Protein AF-A0A359F1N3-F1 (afdb_monomer_lite)

pLDDT: mean 95.87, std 2.62, range [84.0, 98.25]

Radius of gyration: 11.58 Å; chains: 1; bounding box: 24×21×26 Å

Foldseek 3Di:
DVVDACVVVNDDPPCRQVVQVVVQVVVLVVVVHDDDDDDDADPPGRD

Sequence (47 aa):
NVNGGAIALGHPIGMSGTRIVMTVLNELARRGGGVGAAALCGGGGQG

Secondary structure (DSSP, 8-state):
-TT--HHHH---TTTHHHHHHHHHHHHHHHHT---------BTTTB-

Structure (mmCIF, N/CA/C/O backbone):
data_AF-A0A359F1N3-F1
#
_entr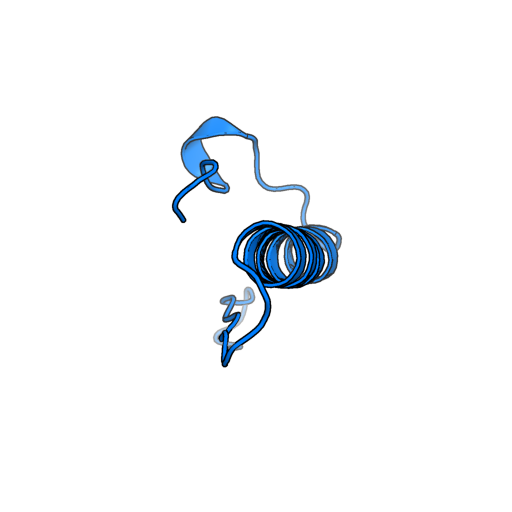y.id   AF-A0A359F1N3-F1
#
loop_
_atom_site.group_PDB
_atom_site.id
_atom_site.type_symbol
_atom_site.label_atom_id
_atom_site.label_alt_id
_atom_site.label_comp_id
_atom_site.label_asym_id
_atom_site.label_entity_id
_atom_site.label_seq_id
_atom_site.pdbx_PDB_ins_code
_atom_site.Cartn_x
_atom_site.Cartn_y
_atom_site.Cartn_z
_atom_site.occupancy
_atom_site.B_iso_or_equiv
_atom_site.auth_seq_id
_atom_site.auth_comp_id
_atom_site.auth_asym_id
_atom_site.auth_atom_id
_atom_site.pdbx_PDB_model_num
ATOM 1 N N . ASN A 1 1 ? -7.814 2.563 -1.899 1.00 87.88 1 ASN A N 1
ATOM 2 C CA . ASN A 1 1 ? -7.195 3.894 -2.110 1.00 87.88 1 ASN A CA 1
ATOM 3 C C . ASN A 1 1 ? -8.228 5.004 -1.950 1.00 87.88 1 ASN A C 1
ATOM 5 O O . ASN A 1 1 ? -8.584 5.654 -2.921 1.00 87.88 1 ASN A O 1
ATOM 9 N N . VAL A 1 2 ? -8.740 5.194 -0.729 1.00 94.25 2 VAL A N 1
ATOM 10 C CA . VAL A 1 2 ? -9.809 6.177 -0.440 1.00 94.25 2 VAL A CA 1
ATOM 11 C C . VAL A 1 2 ? -9.309 7.626 -0.429 1.00 94.25 2 VAL A C 1
ATOM 13 O O . VAL A 1 2 ? -10.075 8.529 -0.725 1.00 94.25 2 VAL A O 1
ATOM 16 N N . ASN A 1 3 ? -8.012 7.826 -0.171 1.00 96.12 3 ASN A N 1
ATOM 17 C CA . ASN A 1 3 ? -7.346 9.133 -0.136 1.00 96.12 3 ASN A CA 1
ATOM 18 C C . ASN A 1 3 ? -6.460 9.359 -1.384 1.00 96.12 3 ASN A C 1
ATOM 20 O O . ASN A 1 3 ? -5.478 10.094 -1.329 1.00 96.12 3 ASN A O 1
ATOM 24 N N . GLY A 1 4 ? -6.766 8.681 -2.500 1.00 95.69 4 GLY A N 1
ATOM 25 C CA . GLY A 1 4 ? -5.941 8.674 -3.715 1.00 95.69 4 GLY A CA 1
ATOM 26 C C . GLY A 1 4 ? -4.818 7.627 -3.704 1.00 95.69 4 GLY A C 1
ATOM 27 O O . GLY A 1 4 ? -4.585 6.940 -2.709 1.00 95.69 4 GLY A O 1
ATOM 28 N N . GLY A 1 5 ? -4.152 7.453 -4.849 1.00 96.00 5 GLY A N 1
ATOM 29 C CA . GLY A 1 5 ? -3.098 6.452 -5.060 1.00 96.00 5 GLY A CA 1
ATOM 30 C C . GLY A 1 5 ? -2.000 6.943 -6.005 1.00 96.00 5 GLY A C 1
ATOM 31 O O . GLY A 1 5 ? -1.988 8.110 -6.392 1.00 96.00 5 GLY A O 1
ATOM 32 N N . ALA A 1 6 ? -1.087 6.050 -6.394 1.00 96.31 6 ALA A N 1
ATOM 33 C CA . ALA A 1 6 ? 0.116 6.390 -7.161 1.00 96.31 6 ALA A CA 1
ATOM 34 C C . ALA A 1 6 ? -0.156 7.108 -8.500 1.00 96.31 6 ALA A C 1
ATOM 36 O O . ALA A 1 6 ? 0.635 7.950 -8.906 1.00 96.31 6 ALA A O 1
ATOM 37 N N . ILE A 1 7 ? -1.294 6.835 -9.148 1.00 96.94 7 ILE A N 1
ATOM 38 C CA . ILE A 1 7 ? -1.704 7.520 -10.386 1.00 96.94 7 ILE A CA 1
ATOM 39 C C . ILE A 1 7 ? -1.983 9.008 -10.146 1.00 96.94 7 ILE A C 1
ATOM 41 O O . ILE A 1 7 ? -1.550 9.851 -10.919 1.00 96.94 7 ILE A O 1
ATOM 45 N N . ALA A 1 8 ? -2.683 9.335 -9.059 1.00 97.06 8 ALA A N 1
ATOM 46 C CA . ALA A 1 8 ? -3.063 10.712 -8.751 1.00 97.06 8 ALA A CA 1
ATOM 47 C C . ALA A 1 8 ? -1.956 11.483 -8.020 1.00 97.06 8 ALA A C 1
ATOM 49 O O . ALA A 1 8 ? -1.888 12.703 -8.107 1.00 97.06 8 ALA A O 1
ATOM 50 N N . LEU A 1 9 ? -1.112 10.781 -7.264 1.00 95.62 9 LEU A N 1
ATOM 51 C CA . LEU A 1 9 ? -0.190 11.401 -6.315 1.00 95.62 9 LEU A CA 1
ATOM 52 C C . LEU A 1 9 ? 1.289 11.109 -6.608 1.00 95.62 9 LEU A C 1
ATOM 54 O O . LEU A 1 9 ? 2.148 11.452 -5.793 1.00 95.62 9 LEU A O 1
ATOM 58 N N . GLY A 1 10 ? 1.580 10.424 -7.711 1.00 95.69 10 GLY A N 1
ATOM 59 C CA . GLY A 1 10 ? 2.921 10.011 -8.108 1.00 95.69 10 GLY A CA 1
ATOM 60 C C . GLY A 1 10 ? 3.423 8.729 -7.435 1.00 95.69 10 GLY A C 1
ATOM 61 O O . GLY A 1 10 ? 2.981 8.328 -6.349 1.00 95.69 10 GLY A O 1
ATOM 62 N N . HIS A 1 11 ? 4.395 8.102 -8.101 1.00 96.94 11 HIS A N 1
ATOM 63 C CA . HIS A 1 11 ? 5.028 6.848 -7.696 1.00 96.94 11 HIS A CA 1
ATOM 64 C C . HIS A 1 11 ? 6.548 7.012 -7.520 1.00 96.94 11 HIS A C 1
ATOM 66 O O . HIS A 1 11 ? 7.317 6.651 -8.412 1.00 96.94 11 HIS A O 1
ATOM 72 N N . PRO A 1 12 ? 7.019 7.563 -6.386 1.00 93.62 12 PRO A N 1
ATOM 73 C CA . PRO A 1 12 ? 8.444 7.564 -6.088 1.00 93.62 12 PRO A CA 1
ATOM 74 C C . PRO A 1 12 ? 8.899 6.129 -5.789 1.00 93.62 12 PRO A C 1
ATOM 76 O O . PRO A 1 12 ? 8.479 5.521 -4.791 1.00 93.62 12 PRO A O 1
ATOM 79 N N . ILE A 1 13 ? 9.732 5.578 -6.673 1.00 93.00 13 ILE A N 1
ATOM 80 C CA . ILE A 1 13 ? 10.310 4.236 -6.530 1.00 93.00 13 ILE A CA 1
ATOM 81 C C . ILE A 1 13 ? 11.099 4.163 -5.216 1.00 93.00 13 ILE A C 1
ATOM 83 O O . ILE A 1 13 ? 11.780 5.111 -4.833 1.00 93.00 13 ILE A O 1
ATOM 87 N N . GLY A 1 14 ? 10.942 3.062 -4.482 1.00 91.94 14 GLY A N 1
ATOM 88 C CA . GLY A 1 14 ? 11.568 2.851 -3.170 1.00 91.94 14 GLY A CA 1
ATOM 89 C C . GLY A 1 14 ? 10.856 3.520 -1.984 1.00 91.94 14 GLY A C 1
ATOM 90 O O . GLY A 1 14 ? 10.945 3.014 -0.874 1.00 91.94 14 GLY A O 1
ATOM 91 N N . MET A 1 15 ? 10.079 4.591 -2.193 1.00 96.31 15 MET A N 1
ATOM 92 C CA . MET A 1 15 ? 9.323 5.266 -1.116 1.00 96.31 15 MET A CA 1
ATOM 93 C C . MET A 1 15 ? 7.831 4.912 -1.086 1.00 96.31 15 MET A C 1
ATOM 95 O O . MET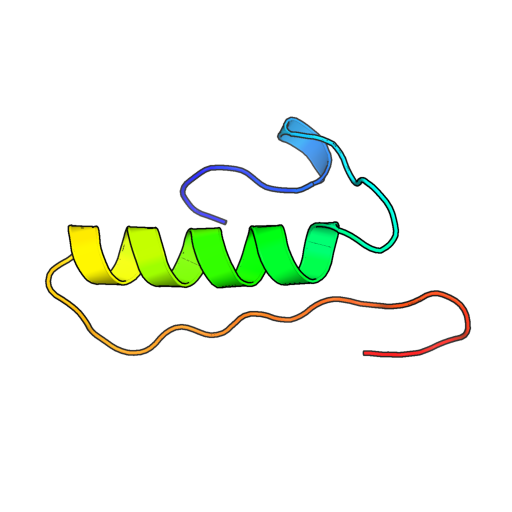 A 1 15 ? 7.163 5.073 -0.061 1.00 96.31 15 MET A O 1
ATOM 99 N N . SER A 1 16 ? 7.284 4.424 -2.202 1.00 95.31 16 SER A N 1
ATOM 100 C CA . SER A 1 16 ? 5.843 4.176 -2.337 1.00 95.31 16 SER A CA 1
ATOM 101 C C . SER A 1 16 ? 5.298 3.134 -1.352 1.00 95.31 16 SER A C 1
ATOM 103 O O . SER A 1 16 ? 4.156 3.273 -0.922 1.00 95.31 16 SER A O 1
ATOM 105 N N . GLY A 1 17 ? 6.103 2.148 -0.936 1.00 95.88 17 GLY A N 1
ATOM 106 C CA . GLY A 1 17 ? 5.707 1.165 0.081 1.00 95.88 17 GLY A CA 1
ATOM 107 C C . GLY A 1 17 ? 5.387 1.823 1.426 1.00 95.88 17 GLY A C 1
ATOM 108 O O . GLY A 1 17 ? 4.257 1.733 1.906 1.00 95.88 17 GLY A O 1
ATOM 109 N N . THR A 1 18 ? 6.339 2.583 1.979 1.00 97.06 18 THR A N 1
ATOM 110 C CA . THR A 1 18 ? 6.157 3.346 3.226 1.00 97.06 18 THR A CA 1
ATOM 111 C C . THR A 1 18 ? 4.972 4.297 3.132 1.00 97.06 18 THR A C 1
ATOM 113 O O . THR A 1 18 ? 4.142 4.363 4.037 1.00 97.06 18 THR A O 1
ATOM 116 N N . ARG A 1 19 ? 4.846 5.005 2.005 1.00 97.12 19 ARG A N 1
ATOM 117 C CA . ARG A 1 19 ? 3.733 5.923 1.755 1.00 97.12 19 ARG A CA 1
ATOM 118 C C . ARG A 1 19 ? 2.372 5.217 1.833 1.00 97.12 19 ARG A C 1
ATOM 120 O O . ARG A 1 19 ? 1.460 5.736 2.479 1.00 97.12 19 ARG A O 1
ATOM 127 N N . ILE A 1 20 ? 2.206 4.076 1.159 1.00 97.12 20 ILE A N 1
ATOM 128 C CA . ILE A 1 20 ? 0.926 3.348 1.124 1.00 97.12 20 ILE A CA 1
ATOM 129 C C . ILE A 1 20 ? 0.589 2.802 2.515 1.00 97.12 20 ILE A C 1
ATOM 131 O O . ILE A 1 20 ? -0.530 3.014 2.979 1.00 97.12 20 ILE A O 1
ATOM 135 N N . VAL A 1 21 ? 1.553 2.189 3.212 1.00 97.75 21 VAL A N 1
ATOM 136 C CA . VAL A 1 21 ? 1.362 1.705 4.591 1.00 97.75 21 VAL A CA 1
ATOM 137 C C . VAL A 1 21 ? 0.936 2.848 5.510 1.00 97.75 21 VAL A C 1
ATOM 139 O O . VAL A 1 21 ? -0.066 2.733 6.214 1.00 97.75 21 VAL A O 1
ATOM 142 N N . MET A 1 22 ? 1.625 3.988 5.449 1.00 97.69 22 MET A N 1
ATOM 143 C CA . MET A 1 22 ? 1.301 5.128 6.303 1.00 97.69 22 MET A CA 1
ATOM 144 C C . MET A 1 22 ? -0.069 5.734 5.981 1.00 97.69 22 MET A C 1
ATOM 146 O O . MET A 1 22 ? -0.794 6.159 6.878 1.00 97.69 22 MET A O 1
ATOM 150 N N . THR A 1 23 ? -0.470 5.719 4.708 1.00 97.81 23 THR A N 1
ATOM 151 C CA . THR A 1 23 ? -1.816 6.144 4.299 1.00 97.81 23 THR A CA 1
ATOM 152 C C . THR A 1 23 ? -2.890 5.243 4.912 1.00 97.81 23 THR A C 1
ATOM 154 O O . THR A 1 23 ? -3.905 5.751 5.386 1.00 97.81 23 THR A O 1
ATOM 157 N N . VAL A 1 24 ? -2.670 3.922 4.939 1.00 97.94 24 VAL A N 1
ATOM 158 C CA . VAL A 1 24 ? -3.593 2.960 5.564 1.00 97.94 24 VAL A CA 1
ATOM 159 C C . VAL A 1 24 ? -3.674 3.181 7.072 1.00 97.94 24 VAL A C 1
ATOM 161 O O . VAL A 1 24 ? -4.777 3.289 7.600 1.00 97.94 24 VAL A O 1
ATOM 164 N N . LEU A 1 25 ? -2.535 3.306 7.759 1.00 98.12 25 LEU A N 1
ATOM 165 C CA . LEU A 1 25 ? -2.496 3.526 9.209 1.00 98.12 25 LEU A CA 1
ATOM 166 C C . LEU A 1 25 ? -3.212 4.819 9.614 1.00 98.12 25 LEU A C 1
ATOM 168 O O . LEU A 1 25 ? -4.059 4.797 10.507 1.00 98.12 25 LEU A O 1
ATOM 172 N N . ASN A 1 26 ? -2.930 5.924 8.920 1.00 98.12 26 ASN A N 1
ATOM 173 C CA . ASN A 1 26 ? -3.580 7.207 9.186 1.00 98.12 26 ASN A CA 1
ATOM 174 C C . ASN A 1 26 ? -5.091 7.143 8.945 1.00 98.12 26 ASN A C 1
ATOM 176 O O . ASN A 1 26 ? -5.866 7.709 9.714 1.00 98.12 26 ASN A O 1
ATOM 180 N N . GLU A 1 27 ? -5.527 6.438 7.900 1.00 98.19 27 GLU A N 1
ATOM 181 C CA . GLU A 1 27 ? -6.951 6.310 7.605 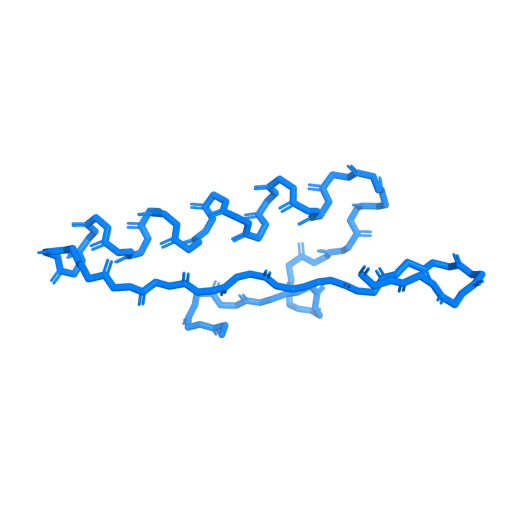1.00 98.19 27 GLU A CA 1
ATOM 182 C C . GLU A 1 27 ? -7.676 5.406 8.608 1.00 98.19 27 GLU A C 1
ATOM 184 O O . GLU A 1 27 ? -8.795 5.727 9.004 1.00 98.19 27 GLU A O 1
ATOM 189 N N . LEU A 1 28 ? -7.052 4.316 9.063 1.00 98.25 28 LEU A N 1
ATOM 190 C CA . LEU A 1 28 ? -7.602 3.484 10.135 1.00 98.25 28 LEU A CA 1
ATOM 191 C C . LEU A 1 28 ? -7.728 4.284 11.429 1.00 98.25 28 LEU A C 1
ATOM 193 O O . LEU A 1 28 ? -8.798 4.293 12.030 1.00 98.25 28 LEU A O 1
ATOM 197 N N . ALA A 1 29 ? -6.684 5.019 11.822 1.00 98.12 29 ALA A N 1
ATOM 198 C CA . ALA A 1 29 ? -6.729 5.882 12.999 1.00 98.12 29 ALA A CA 1
ATOM 199 C C . ALA A 1 29 ? -7.876 6.905 12.905 1.00 98.12 29 ALA A C 1
ATOM 201 O O . ALA A 1 29 ? -8.660 7.044 13.842 1.00 98.12 29 ALA A O 1
ATOM 202 N N . ARG A 1 30 ? -8.047 7.548 11.742 1.00 98.00 30 ARG A N 1
ATOM 203 C CA . ARG A 1 30 ? -9.136 8.504 11.488 1.00 98.00 30 ARG A CA 1
ATOM 204 C C . ARG A 1 30 ? -10.533 7.871 11.560 1.00 98.00 30 ARG A C 1
ATOM 206 O O . ARG A 1 30 ? -11.490 8.558 11.903 1.00 98.00 30 ARG A O 1
ATOM 213 N N . ARG A 1 31 ? -10.667 6.583 11.223 1.00 97.31 31 ARG A N 1
ATOM 214 C CA . ARG A 1 31 ? -11.938 5.833 11.232 1.00 97.31 31 ARG A CA 1
ATOM 215 C C . ARG A 1 31 ? -12.275 5.176 12.574 1.00 97.31 31 ARG A C 1
ATOM 217 O O . ARG A 1 31 ? -13.334 4.567 12.675 1.00 97.31 31 ARG A O 1
ATOM 224 N N . GLY A 1 32 ? -11.414 5.298 13.586 1.00 97.56 32 GLY A N 1
ATOM 225 C CA . GLY A 1 32 ? -11.608 4.637 14.882 1.00 97.56 32 GLY A CA 1
ATOM 226 C C . GLY A 1 32 ? -11.011 3.227 14.966 1.00 97.56 32 GLY A C 1
ATOM 227 O O . GLY A 1 32 ? -11.416 2.440 15.815 1.00 97.56 32 GLY A O 1
ATOM 228 N N . GLY A 1 33 ? -10.043 2.904 14.107 1.00 95.75 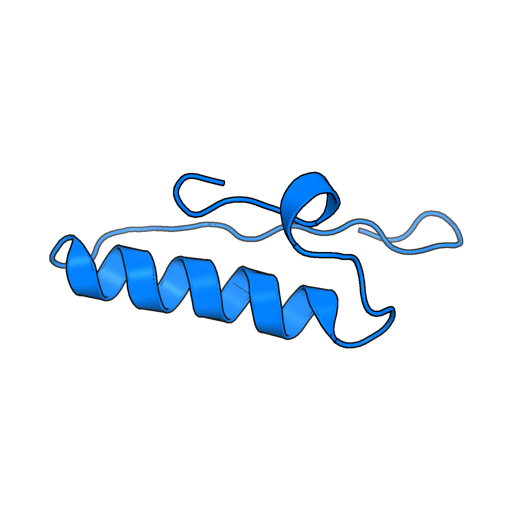33 GLY A N 1
ATOM 229 C CA . GLY A 1 33 ? -9.321 1.633 14.091 1.00 95.75 33 GLY A CA 1
ATOM 230 C C . GLY A 1 33 ? -9.845 0.642 13.050 1.00 95.75 33 GLY A C 1
ATOM 231 O O . GLY A 1 33 ? -10.457 1.018 12.050 1.00 95.75 33 GLY A O 1
ATOM 232 N N . GLY A 1 34 ? -9.558 -0.642 13.276 1.00 97.38 34 GLY A N 1
ATOM 233 C CA . GLY A 1 34 ? -9.922 -1.746 12.387 1.00 97.38 34 GLY A CA 1
ATOM 234 C C . GLY A 1 34 ? -8.716 -2.410 11.725 1.00 97.38 34 GLY A C 1
ATOM 235 O O . GLY A 1 34 ? -7.573 -2.220 12.137 1.00 97.38 34 GLY A O 1
ATOM 236 N N . VAL A 1 35 ? -8.988 -3.209 10.695 1.00 97.75 35 VAL A N 1
ATOM 237 C CA . VAL A 1 35 ? -7.971 -3.952 9.941 1.00 97.75 35 VAL A CA 1
ATOM 238 C C . VAL A 1 35 ? -7.802 -3.315 8.569 1.00 97.75 35 VAL A C 1
ATOM 240 O O . VAL A 1 35 ? -8.780 -3.043 7.874 1.00 97.75 35 VAL A O 1
ATOM 243 N N . GLY A 1 36 ? -6.554 -3.095 8.169 1.00 96.94 36 GLY A N 1
ATOM 244 C CA . GLY A 1 36 ? -6.206 -2.622 6.836 1.00 96.94 36 GLY A CA 1
ATOM 245 C C . GLY A 1 36 ? -5.078 -3.450 6.245 1.00 96.94 36 GLY A C 1
ATOM 246 O O . GLY A 1 36 ? -4.274 -4.034 6.967 1.00 96.94 36 GLY A O 1
ATOM 247 N N . ALA A 1 37 ? -5.030 -3.482 4.918 1.00 97.00 37 ALA A N 1
ATOM 248 C CA . ALA A 1 37 ? -3.998 -4.163 4.157 1.00 97.00 37 ALA A CA 1
ATOM 249 C C . ALA A 1 37 ? -3.347 -3.179 3.183 1.00 97.00 37 ALA A C 1
ATOM 251 O O . ALA A 1 37 ? -4.017 -2.328 2.592 1.00 97.00 37 ALA A O 1
ATOM 252 N N . ALA A 1 38 ? -2.037 -3.319 3.014 1.00 96.94 38 ALA A N 1
ATOM 253 C CA . ALA A 1 38 ? -1.254 -2.627 2.006 1.00 96.94 38 ALA A CA 1
ATOM 254 C C . ALA A 1 38 ? -0.518 -3.682 1.177 1.00 96.94 38 ALA A C 1
ATOM 256 O O . ALA A 1 38 ? 0.072 -4.600 1.737 1.00 96.94 38 ALA A O 1
ATOM 257 N N . ALA A 1 39 ? -0.563 -3.538 -0.143 1.00 95.88 39 ALA A N 1
ATOM 258 C CA . ALA A 1 39 ? 0.166 -4.376 -1.083 1.00 95.88 39 ALA A CA 1
ATOM 259 C C . ALA A 1 39 ? 0.785 -3.482 -2.159 1.00 95.88 39 ALA A C 1
ATOM 261 O O . ALA A 1 39 ? 0.232 -2.429 -2.498 1.00 95.88 39 ALA A O 1
ATOM 262 N N . LEU A 1 40 ? 1.932 -3.900 -2.680 1.00 94.88 40 LEU A N 1
ATOM 263 C CA . LEU A 1 40 ? 2.634 -3.242 -3.772 1.00 94.88 40 LEU A CA 1
ATOM 264 C C . LEU A 1 40 ? 3.200 -4.306 -4.708 1.00 94.88 40 LEU A C 1
ATOM 266 O O . LEU A 1 40 ? 3.463 -5.417 -4.283 1.00 94.88 40 LEU A O 1
ATOM 270 N N . CYS A 1 41 ? 3.399 -3.965 -5.974 1.00 94.94 41 CYS A N 1
ATOM 271 C CA . CYS A 1 41 ? 4.250 -4.761 -6.849 1.00 94.94 41 CYS A CA 1
ATOM 272 C C . CYS A 1 41 ? 5.657 -4.152 -6.897 1.00 94.94 41 CYS A C 1
ATOM 274 O O . CYS A 1 41 ? 5.842 -2.954 -6.658 1.00 94.94 41 CYS A O 1
ATOM 276 N N . GLY A 1 42 ? 6.647 -4.982 -7.218 1.00 93.81 42 GLY A N 1
ATOM 277 C CA . GLY A 1 42 ? 8.022 -4.576 -7.488 1.00 93.81 42 GLY A CA 1
ATOM 278 C C . GLY A 1 42 ? 8.473 -5.041 -8.871 1.00 93.81 42 GLY A C 1
ATOM 279 O O . GLY A 1 42 ? 8.036 -6.079 -9.376 1.00 93.81 42 GLY A O 1
ATOM 280 N N . GLY A 1 43 ? 9.357 -4.261 -9.499 1.00 95.31 43 GLY A N 1
ATOM 281 C CA . GLY A 1 43 ? 9.999 -4.663 -10.752 1.00 95.31 43 GLY A CA 1
ATOM 282 C C . GLY A 1 43 ? 10.705 -6.016 -10.606 1.00 95.31 43 GLY A C 1
ATOM 283 O O . GLY A 1 43 ? 11.150 -6.374 -9.522 1.00 95.31 43 GLY A O 1
ATOM 284 N N . GLY A 1 44 ? 10.783 -6.791 -11.689 1.00 96.88 44 GLY A N 1
ATOM 285 C CA . GLY A 1 44 ? 11.355 -8.143 -11.638 1.00 96.88 44 GLY A CA 1
ATOM 286 C C . GLY A 1 44 ? 10.404 -9.224 -11.107 1.00 96.88 44 GLY A C 1
ATOM 287 O O . GLY A 1 44 ? 10.850 -10.335 -10.850 1.00 96.88 44 GLY A O 1
ATOM 288 N N . GLY A 1 45 ? 9.105 -8.926 -10.973 1.00 94.56 45 GLY A N 1
ATOM 289 C CA . GLY A 1 45 ? 8.086 -9.913 -10.591 1.00 94.56 45 GLY A CA 1
ATOM 290 C C . GLY A 1 45 ? 7.917 -10.091 -9.081 1.00 9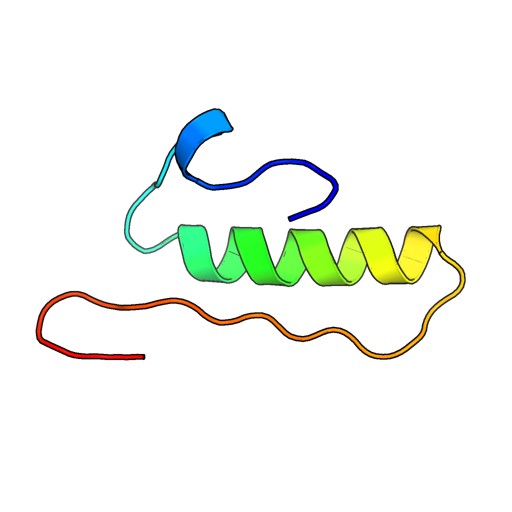4.56 45 GLY A C 1
ATOM 291 O O . GLY A 1 45 ? 7.552 -11.172 -8.632 1.00 94.56 45 GLY A O 1
ATOM 292 N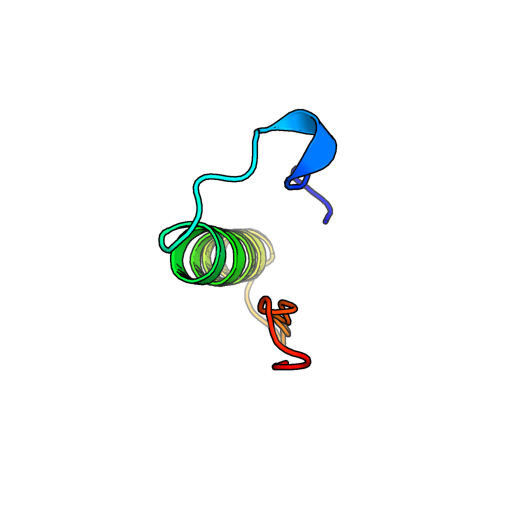 N . GLN A 1 46 ? 8.199 -9.047 -8.301 1.00 93.06 46 GLN A N 1
ATOM 293 C CA . GLN A 1 46 ? 8.065 -9.055 -6.843 1.00 93.06 46 GLN A CA 1
ATOM 294 C C . GLN A 1 46 ? 6.683 -8.534 -6.412 1.00 93.06 46 GLN A C 1
ATOM 296 O O . GLN A 1 46 ? 6.042 -7.773 -7.147 1.00 93.06 46 GLN A O 1
ATOM 301 N N . GLY A 1 47 ? 6.246 -8.905 -5.207 1.00 84.00 47 GLY A N 1
ATOM 302 C CA . GLY A 1 47 ? 5.001 -8.455 -4.576 1.00 84.00 47 GLY A CA 1
ATOM 303 C C . GLY A 1 47 ? 5.101 -8.481 -3.061 1.00 84.00 47 GLY A C 1
ATOM 304 O O . GLY A 1 47 ? 5.845 -9.351 -2.559 1.00 84.00 47 GLY A O 1
#